Protein AF-A0A2L0EZ18-F1 (afdb_monomer)

Organism: Sorangium cellulosum (NCBI:txid56)

Secondary structure (DSSP, 8-state):
-EEEEEETTEEEEEEEEE-S--EEGGGTTEEEETTEEEEEEEEEEEEEEEEEEETTEEEEEEEEEEEEEEEE-----TT---EEEEEE-TTS-EEEEEE----PPP-

Structure (mmCIF, N/CA/C/O backbone):
data_AF-A0A2L0EZ18-F1
#
_entry.id   AF-A0A2L0EZ18-F1
#
loop_
_atom_site.group_PDB
_atom_site.id
_atom_site.type_symbol
_atom_site.label_atom_id
_atom_site.label_alt_id
_atom_site.label_comp_id
_atom_site.label_asym_id
_atom_site.label_entity_id
_atom_site.label_seq_id
_atom_site.pdbx_PDB_ins_code
_atom_site.Cartn_x
_atom_site.Cartn_y
_atom_site.Cartn_z
_atom_site.occupancy
_atom_site.B_iso_or_equiv
_atom_site.auth_seq_id
_atom_site.auth_comp_id
_atom_site.auth_asym_id
_atom_site.auth_atom_id
_atom_site.pdbx_PDB_model_num
ATOM 1 N N . MET A 1 1 ? 1.258 -10.406 6.290 1.00 92.88 1 MET A N 1
ATOM 2 C CA . MET A 1 1 ? 1.995 -9.259 6.869 1.00 92.88 1 MET A CA 1
ATOM 3 C C . MET A 1 1 ? 1.143 -8.651 7.968 1.00 92.88 1 MET A C 1
ATOM 5 O O . MET A 1 1 ? -0.069 -8.702 7.839 1.00 92.88 1 MET A O 1
ATOM 9 N N . SER A 1 2 ? 1.745 -8.076 9.008 1.00 96.25 2 SER A N 1
ATOM 10 C CA . SER A 1 2 ? 1.012 -7.308 10.022 1.00 96.25 2 SER A CA 1
ATOM 11 C C . SER A 1 2 ? 1.531 -5.876 10.061 1.00 96.25 2 SER A C 1
ATOM 13 O O . SER A 1 2 ? 2.731 -5.656 9.895 1.00 96.25 2 SER A O 1
ATOM 15 N N . VAL A 1 3 ? 0.633 -4.917 10.263 1.00 96.19 3 VAL A N 1
ATOM 16 C CA . VAL A 1 3 ? 0.950 -3.497 10.436 1.00 96.19 3 VAL A CA 1
ATOM 17 C C . VAL A 1 3 ? 0.331 -3.047 11.746 1.00 96.19 3 VAL A C 1
ATOM 19 O O . VAL A 1 3 ? -0.887 -3.083 11.893 1.00 96.19 3 VAL A O 1
ATOM 22 N N . ALA A 1 4 ? 1.185 -2.607 12.666 1.00 97.56 4 ALA A N 1
ATOM 23 C CA . ALA A 1 4 ? 0.789 -1.989 13.920 1.00 97.56 4 ALA A CA 1
ATOM 24 C C . ALA A 1 4 ? 1.404 -0.587 13.991 1.00 97.56 4 ALA A C 1
ATOM 26 O O . ALA A 1 4 ? 2.621 -0.431 13.874 1.00 97.56 4 ALA A O 1
ATOM 27 N N . LEU A 1 5 ? 0.567 0.432 14.157 1.00 96.88 5 LEU A N 1
ATOM 28 C CA . LEU A 1 5 ? 0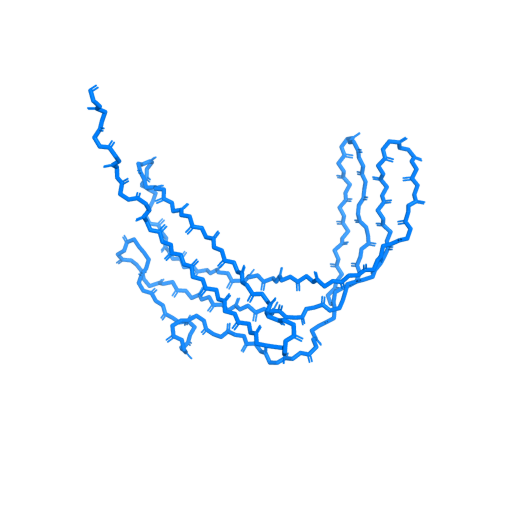.974 1.829 14.256 1.00 96.88 5 LEU A CA 1
ATOM 29 C C . LEU A 1 5 ? 0.137 2.530 15.323 1.00 96.88 5 LEU A C 1
ATOM 31 O O . LEU A 1 5 ? -1.081 2.382 15.358 1.00 96.88 5 LEU A O 1
ATOM 35 N N . THR A 1 6 ? 0.790 3.366 16.124 1.00 97.62 6 THR A N 1
ATOM 36 C CA . THR A 1 6 ? 0.128 4.295 17.041 1.00 97.62 6 THR A CA 1
ATOM 37 C C . THR A 1 6 ? 0.598 5.708 16.739 1.00 97.62 6 THR A C 1
ATOM 39 O O . THR A 1 6 ? 1.795 5.965 16.623 1.00 97.62 6 THR A O 1
ATOM 42 N N . VAL A 1 7 ? -0.355 6.625 16.623 1.00 96.44 7 VAL A N 1
ATOM 43 C CA . VAL A 1 7 ? -0.149 8.060 16.416 1.00 96.44 7 VAL A CA 1
ATOM 44 C C . VAL A 1 7 ? -0.956 8.837 17.464 1.00 96.44 7 VAL A C 1
ATOM 46 O O . VAL A 1 7 ? -1.861 8.269 18.073 1.00 96.44 7 VAL A O 1
ATOM 49 N N . PRO A 1 8 ? -0.681 10.133 17.706 1.00 96.50 8 PRO A N 1
ATOM 50 C CA . PRO A 1 8 ? -1.363 10.884 18.768 1.00 96.50 8 PRO A CA 1
ATOM 51 C C . PRO A 1 8 ? -2.898 10.911 18.683 1.00 96.50 8 PRO A C 1
ATOM 53 O O . PRO A 1 8 ? -3.559 11.161 19.683 1.00 96.50 8 PRO A O 1
ATOM 56 N N . TRP A 1 9 ? -3.463 10.671 17.500 1.00 95.19 9 TRP A N 1
ATOM 57 C CA . TRP A 1 9 ? -4.900 10.728 17.227 1.00 95.19 9 TRP A CA 1
ATOM 58 C C . TRP A 1 9 ? -5.532 9.355 16.938 1.00 95.19 9 TRP A C 1
ATOM 60 O O . TRP A 1 9 ? -6.712 9.296 16.594 1.00 95.19 9 TRP A O 1
ATOM 70 N N . GLY A 1 10 ? -4.790 8.249 17.079 1.00 97.38 10 GLY A N 1
ATOM 71 C CA . GLY A 1 10 ? -5.342 6.919 16.824 1.00 97.38 10 GLY A CA 1
ATOM 72 C C . GLY A 1 10 ? -4.326 5.781 16.762 1.00 97.38 10 GLY A C 1
ATOM 73 O O . GLY A 1 10 ? -3.121 5.966 16.933 1.00 97.38 10 GLY A O 1
ATOM 74 N N . SER A 1 11 ? -4.823 4.580 16.491 1.00 98.19 11 SER A N 1
ATOM 75 C CA . SER A 1 11 ? -3.993 3.399 16.252 1.00 98.19 11 SER A CA 1
ATOM 76 C C . SER A 1 11 ? -4.586 2.506 15.168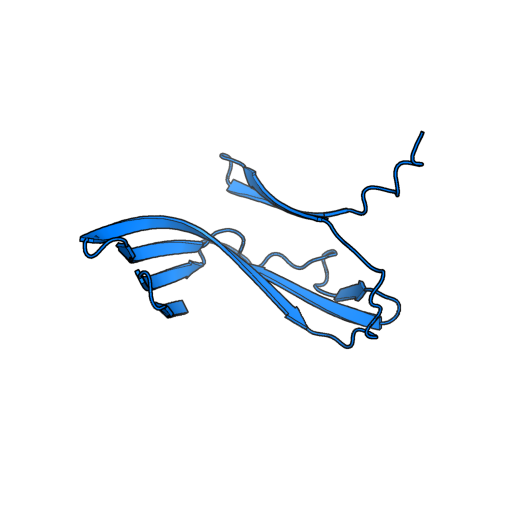 1.00 98.19 11 SER A C 1
ATOM 78 O O . SER A 1 11 ? -5.791 2.508 14.925 1.00 98.19 11 SER A O 1
ATOM 80 N N . LEU A 1 12 ? -3.727 1.738 14.509 1.00 97.88 12 LEU A N 1
ATOM 81 C CA . LEU A 1 12 ? -4.096 0.743 13.514 1.00 97.88 12 LEU A CA 1
ATOM 82 C C . LEU A 1 12 ? -3.337 -0.541 13.830 1.00 97.88 12 LEU A C 1
ATOM 84 O O . LEU A 1 12 ? -2.114 -0.506 13.926 1.00 97.88 12 LEU A O 1
ATOM 88 N N . ASP A 1 13 ? -4.051 -1.652 13.971 1.00 98.31 13 ASP A N 1
ATOM 89 C CA . ASP A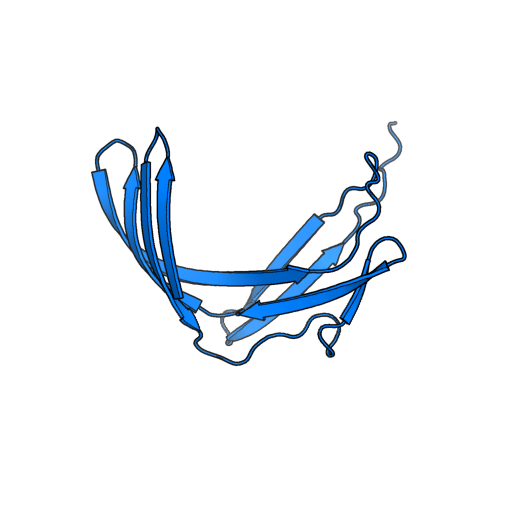 1 13 ? -3.476 -2.991 14.103 1.00 98.31 13 ASP A CA 1
ATOM 90 C C . ASP A 1 13 ? -4.211 -3.930 13.150 1.00 98.31 13 ASP A C 1
ATOM 92 O O . ASP A 1 13 ? -5.378 -4.274 13.363 1.00 98.31 13 ASP A O 1
ATOM 96 N N . VAL A 1 14 ? -3.559 -4.273 12.042 1.00 98.38 14 VAL A N 1
ATOM 97 C CA . VAL A 1 14 ? -4.164 -5.029 10.946 1.00 98.38 14 VAL A CA 1
ATOM 98 C C . VAL A 1 14 ? -3.237 -6.112 10.420 1.00 98.38 14 VAL A C 1
ATOM 100 O O . VAL A 1 14 ? -2.015 -5.970 10.374 1.00 98.38 14 VAL A O 1
ATOM 103 N N . VAL A 1 15 ? -3.851 -7.187 9.940 1.00 98.50 15 VAL A N 1
ATOM 104 C CA . VAL A 1 15 ? -3.204 -8.243 9.166 1.00 98.50 15 VAL A CA 1
ATOM 105 C C . VAL A 1 15 ? -3.594 -8.072 7.703 1.00 98.50 15 VAL A C 1
ATOM 107 O O . VAL A 1 15 ? -4.767 -7.875 7.386 1.00 98.50 15 VAL A O 1
ATOM 110 N N . LEU A 1 16 ? -2.598 -8.139 6.824 1.00 98.00 16 LEU A N 1
ATOM 111 C CA . LEU A 1 16 ? -2.718 -8.052 5.375 1.00 98.00 16 LEU A CA 1
ATOM 112 C C . LEU A 1 16 ? -2.238 -9.367 4.761 1.00 98.00 16 LEU A C 1
ATOM 114 O O . LEU A 1 16 ? -1.092 -9.786 4.966 1.00 98.00 16 LEU A O 1
ATOM 118 N N . GLU A 1 17 ? -3.108 -10.010 3.996 1.00 97.81 17 GLU A N 1
ATOM 119 C CA . GLU A 1 17 ? -2.852 -11.297 3.359 1.00 97.81 17 GLU A CA 1
ATOM 120 C C . GLU A 1 17 ? -2.958 -11.166 1.837 1.00 97.81 17 GLU A C 1
ATOM 122 O O . GLU A 1 17 ? -4.054 -10.896 1.334 1.00 97.81 17 GLU A O 1
ATOM 127 N N . PRO A 1 18 ? -1.865 -11.380 1.084 1.00 95.56 18 PRO A N 1
ATOM 128 C CA . PRO A 1 18 ? -1.914 -11.403 -0.374 1.00 95.56 18 PRO A CA 1
ATOM 129 C C . PRO A 1 18 ? -2.893 -12.464 -0.880 1.00 95.56 18 PRO A C 1
ATOM 131 O O . PRO A 1 18 ? -2.846 -13.608 -0.434 1.00 95.56 18 PRO A O 1
ATOM 134 N N . GLN A 1 19 ? -3.773 -12.088 -1.805 1.00 95.12 19 GLN A N 1
ATOM 135 C CA . GLN A 1 19 ? -4.767 -12.990 -2.405 1.00 95.12 19 GLN A CA 1
ATOM 136 C C . GLN A 1 19 ? -4.376 -13.462 -3.812 1.00 95.12 19 GLN A C 1
ATOM 138 O O . GLN A 1 19 ? -5.044 -14.315 -4.390 1.00 95.12 19 GLN A O 1
ATOM 143 N N . GLY A 1 20 ? -3.290 -12.928 -4.368 1.00 91.19 20 GLY A N 1
ATOM 144 C CA . GLY A 1 20 ? -2.886 -13.183 -5.743 1.00 91.19 20 GLY A CA 1
ATOM 145 C C . GLY A 1 20 ? -1.394 -12.969 -5.983 1.00 91.19 20 GLY A C 1
ATOM 146 O O . GLY A 1 20 ? -0.632 -12.746 -5.035 1.00 91.19 20 GLY A O 1
ATOM 147 N N . PRO A 1 21 ? -0.963 -13.065 -7.253 1.00 92.62 21 PRO A N 1
ATOM 148 C CA . PRO A 1 21 ? 0.428 -12.874 -7.618 1.00 92.62 21 PRO A CA 1
ATOM 149 C C . PRO A 1 21 ? 0.873 -11.427 -7.396 1.00 92.62 21 PRO A C 1
ATOM 151 O O . PRO A 1 21 ? 0.078 -10.488 -7.357 1.00 92.62 21 PRO A O 1
ATOM 154 N N . VAL A 1 22 ? 2.187 -11.266 -7.298 1.00 94.12 22 VAL A N 1
ATOM 155 C CA . VAL A 1 22 ? 2.839 -9.961 -7.292 1.00 94.12 22 VAL A CA 1
ATOM 156 C C . VAL A 1 22 ? 2.703 -9.304 -8.668 1.00 94.12 22 VAL A C 1
ATOM 158 O O . VAL A 1 22 ? 2.879 -9.959 -9.697 1.00 94.12 22 VAL A O 1
ATOM 161 N N . LEU A 1 23 ? 2.433 -8.000 -8.682 1.00 94.50 23 LEU A N 1
ATOM 162 C CA . LEU A 1 23 ? 2.486 -7.165 -9.876 1.00 94.50 23 LEU A CA 1
ATOM 163 C C . LEU A 1 23 ? 3.884 -6.550 -9.998 1.00 94.50 23 LEU A C 1
ATOM 165 O O . LEU A 1 23 ? 4.272 -5.722 -9.180 1.00 94.50 23 LEU A O 1
ATOM 169 N N . ASN A 1 24 ? 4.625 -6.928 -11.035 1.00 94.81 24 ASN A N 1
ATOM 170 C CA . ASN A 1 24 ? 5.916 -6.323 -11.351 1.00 94.81 24 ASN A CA 1
ATOM 171 C C . ASN A 1 24 ? 5.712 -5.061 -12.195 1.00 94.81 24 ASN A C 1
ATOM 173 O O . ASN A 1 24 ? 5.144 -5.131 -13.291 1.00 94.81 24 ASN A O 1
ATOM 177 N N . TYR A 1 25 ? 6.197 -3.913 -11.719 1.00 91.44 25 TYR A N 1
ATOM 178 C CA . TYR A 1 25 ? 6.144 -2.681 -12.507 1.00 91.44 25 TYR A CA 1
ATOM 179 C C . TYR A 1 25 ? 6.980 -2.829 -13.781 1.00 91.44 25 TYR A C 1
ATOM 181 O O . TYR A 1 25 ? 8.002 -3.510 -13.787 1.00 91.44 25 TYR A O 1
ATOM 189 N N . ASN A 1 26 ? 6.526 -2.231 -14.888 1.00 91.19 26 ASN A N 1
ATOM 190 C CA . ASN A 1 26 ? 7.154 -2.385 -16.210 1.00 91.19 26 ASN A CA 1
ATOM 191 C C . ASN A 1 26 ? 7.287 -3.860 -16.682 1.00 91.19 26 ASN A C 1
ATOM 193 O O . ASN A 1 26 ? 8.085 -4.175 -17.559 1.00 91.19 26 ASN A O 1
ATOM 197 N N . GLY A 1 27 ? 6.531 -4.792 -16.086 1.00 91.81 27 GLY A N 1
ATOM 198 C CA . GLY A 1 27 ? 6.562 -6.228 -16.388 1.00 91.81 27 GLY A CA 1
ATOM 199 C C . GLY A 1 27 ? 7.740 -6.992 -15.769 1.00 91.81 27 GLY A C 1
ATOM 200 O O . GLY A 1 27 ? 7.591 -8.167 -15.440 1.00 91.81 27 GLY A O 1
ATOM 201 N N . THR A 1 28 ? 8.882 -6.338 -15.557 1.00 93.31 28 THR A N 1
ATOM 202 C CA . THR A 1 28 ? 10.109 -6.946 -15.004 1.00 93.31 28 THR A CA 1
ATOM 203 C C . THR A 1 28 ? 10.368 -6.593 -13.543 1.00 93.31 28 THR A C 1
ATOM 205 O O . THR A 1 28 ? 11.176 -7.244 -12.889 1.00 93.31 28 THR A O 1
ATOM 208 N N . GLY A 1 29 ? 9.686 -5.572 -13.029 1.00 93.81 29 GLY A N 1
ATOM 209 C CA . GLY A 1 29 ? 9.940 -4.987 -11.720 1.00 93.81 29 GLY A CA 1
ATOM 210 C C . GLY A 1 29 ? 11.103 -4.000 -11.739 1.00 93.81 29 GLY A C 1
ATOM 211 O O . GLY A 1 29 ? 11.576 -3.623 -10.676 1.00 93.81 29 GLY A O 1
ATOM 212 N N . GLU A 1 30 ? 11.568 -3.591 -12.922 1.00 94.38 30 GLU A N 1
ATOM 213 C CA . GLU A 1 30 ? 12.690 -2.674 -13.125 1.00 94.38 30 GLU A CA 1
ATOM 214 C C . GLU A 1 30 ? 12.294 -1.554 -14.094 1.00 94.38 30 GLU A C 1
ATOM 216 O O . GLU A 1 30 ? 11.749 -1.805 -15.174 1.00 94.38 30 GLU A O 1
ATOM 221 N N . PHE A 1 31 ? 12.591 -0.308 -13.730 1.00 90.31 31 PHE A N 1
ATOM 222 C CA . PHE A 1 31 ? 12.372 0.858 -14.582 1.00 90.31 31 PHE A CA 1
ATOM 223 C C . PHE A 1 31 ? 13.340 1.994 -14.241 1.00 90.31 31 PHE A C 1
ATOM 225 O O . PHE A 1 31 ? 13.876 2.085 -13.137 1.00 90.31 31 PHE A O 1
ATOM 232 N N . VAL A 1 32 ? 13.561 2.895 -15.200 1.00 88.50 32 VAL A N 1
ATOM 233 C CA . VAL A 1 32 ? 14.379 4.091 -14.976 1.00 88.50 32 VAL A CA 1
ATOM 234 C C . VAL A 1 32 ? 13.513 5.176 -14.352 1.00 88.50 32 VAL A C 1
ATOM 236 O O . VAL A 1 32 ? 12.590 5.694 -14.982 1.00 88.50 32 VAL A O 1
ATOM 239 N N . LEU A 1 33 ? 13.856 5.565 -13.128 1.00 83.94 33 LEU A N 1
ATOM 240 C CA . LEU A 1 33 ? 13.241 6.678 -12.424 1.00 83.94 33 LEU A CA 1
ATOM 241 C C . LEU A 1 33 ? 14.301 7.742 -12.162 1.00 83.94 33 LEU A C 1
ATOM 243 O O . LEU A 1 33 ? 15.339 7.498 -11.561 1.00 83.94 33 LEU A O 1
ATOM 247 N N . LEU A 1 34 ? 14.035 8.956 -12.637 1.00 81.38 34 LEU A N 1
ATOM 248 C CA . LEU A 1 34 ? 14.910 10.117 -12.460 1.00 81.38 34 LEU A CA 1
ATOM 249 C C . LEU A 1 34 ? 16.325 10.002 -13.059 1.00 81.38 34 LEU A C 1
ATOM 251 O O . LEU A 1 34 ? 17.147 10.870 -12.774 1.00 81.38 34 LEU A O 1
ATOM 255 N N . GLY A 1 35 ? 16.560 9.043 -13.957 1.00 83.75 35 GLY A N 1
ATOM 256 C CA . GLY A 1 35 ? 17.869 8.775 -14.567 1.00 83.75 35 GLY A CA 1
ATOM 257 C C . GLY A 1 35 ? 18.609 7.600 -13.929 1.00 83.75 35 GLY A C 1
ATOM 258 O O . GLY A 1 35 ? 19.698 7.271 -14.375 1.00 83.75 35 GLY A O 1
ATOM 259 N N . GLU A 1 36 ? 18.001 6.959 -12.932 1.00 88.62 36 GLU A N 1
ATOM 260 C CA . GLU A 1 36 ? 18.592 5.885 -12.143 1.00 88.62 36 GLU A CA 1
ATOM 261 C C . GLU A 1 36 ? 17.697 4.644 -12.181 1.00 88.62 36 GLU A C 1
ATOM 263 O O . GLU A 1 36 ? 16.463 4.746 -12.196 1.00 88.62 36 GLU A O 1
ATOM 268 N N . THR A 1 37 ? 18.302 3.458 -12.177 1.00 92.00 37 THR A N 1
ATOM 269 C CA . THR A 1 37 ? 17.551 2.199 -12.129 1.00 92.00 37 THR A CA 1
ATOM 270 C C . THR A 1 37 ? 16.855 2.054 -10.780 1.00 92.00 37 THR A C 1
ATOM 272 O O . THR A 1 37 ? 17.484 2.092 -9.720 1.00 92.00 37 THR A O 1
ATOM 275 N N . ASN A 1 38 ? 15.539 1.877 -10.833 1.00 92.31 38 ASN A N 1
ATOM 276 C CA . ASN A 1 38 ? 14.685 1.608 -9.691 1.00 92.31 38 ASN A CA 1
ATOM 277 C C . ASN A 1 38 ? 13.969 0.275 -9.893 1.00 92.31 38 ASN A C 1
ATOM 279 O O . ASN A 1 38 ? 13.701 -0.153 -11.017 1.00 92.31 38 ASN A O 1
ATOM 283 N N . TYR A 1 39 ? 13.663 -0.363 -8.774 1.00 95.00 39 TYR A N 1
ATOM 284 C CA . TYR A 1 39 ? 12.979 -1.636 -8.716 1.00 95.00 39 TYR A CA 1
ATOM 285 C C . TYR A 1 39 ? 11.685 -1.478 -7.937 1.00 95.00 39 TYR A C 1
ATOM 287 O O . TYR A 1 39 ? 11.670 -0.838 -6.880 1.00 95.00 39 TYR A O 1
ATOM 295 N N . GLU A 1 40 ? 10.604 -2.060 -8.443 1.00 95.06 40 GLU A N 1
ATOM 296 C CA . GLU A 1 40 ? 9.302 -1.974 -7.799 1.00 95.06 40 GLU A CA 1
ATOM 297 C C . GLU A 1 40 ? 8.401 -3.150 -8.141 1.00 95.06 40 GLU A C 1
ATOM 299 O O . GLU A 1 40 ? 8.288 -3.590 -9.287 1.00 95.06 40 GLU A O 1
ATOM 304 N N . PHE A 1 41 ? 7.697 -3.616 -7.122 1.00 95.44 41 PHE A N 1
ATOM 305 C CA . PHE A 1 41 ? 6.603 -4.553 -7.272 1.00 95.44 41 PHE A CA 1
ATOM 306 C C . PHE A 1 41 ? 5.493 -4.226 -6.275 1.00 95.44 41 PHE A C 1
ATOM 308 O O . PHE A 1 41 ? 5.731 -3.558 -5.265 1.00 95.44 41 PHE A O 1
ATOM 315 N N . ALA A 1 42 ? 4.295 -4.740 -6.536 1.00 96.50 42 ALA A N 1
ATOM 316 C CA . ALA A 1 42 ? 3.143 -4.570 -5.669 1.00 96.50 42 ALA A CA 1
ATOM 317 C C . ALA A 1 42 ? 2.460 -5.887 -5.304 1.00 96.50 42 ALA A C 1
ATOM 319 O O . ALA A 1 42 ? 2.443 -6.840 -6.083 1.00 96.50 42 ALA A O 1
ATOM 320 N N . PHE A 1 43 ? 1.813 -5.898 -4.142 1.00 96.44 43 PHE A N 1
ATOM 321 C CA . PHE A 1 43 ? 0.724 -6.817 -3.830 1.00 96.44 43 PHE A CA 1
ATOM 322 C C . PHE A 1 43 ? -0.595 -6.088 -4.102 1.00 96.44 43 PHE A C 1
ATOM 324 O O . PHE A 1 43 ? -1.033 -5.300 -3.257 1.00 96.44 43 PHE A O 1
ATOM 331 N N . PRO A 1 44 ? -1.212 -6.299 -5.279 1.00 95.06 44 PRO A N 1
ATOM 332 C CA . PRO A 1 44 ? -2.352 -5.496 -5.699 1.00 95.06 44 PRO A CA 1
ATOM 333 C C . PRO A 1 44 ? -3.649 -5.839 -4.966 1.00 95.06 44 PRO A C 1
ATOM 335 O O . PRO A 1 44 ? -4.551 -5.009 -4.891 1.00 95.06 44 PRO A O 1
ATOM 338 N N . ASP A 1 45 ? -3.755 -7.066 -4.459 1.00 94.62 45 ASP A N 1
ATOM 339 C CA . ASP A 1 45 ? -4.913 -7.547 -3.720 1.00 94.62 45 ASP A CA 1
ATOM 340 C C . ASP A 1 45 ? -4.457 -8.154 -2.396 1.00 94.62 45 ASP A C 1
ATOM 342 O O . ASP A 1 45 ? -3.945 -9.277 -2.338 1.00 94.62 45 ASP A O 1
ATOM 346 N N . MET A 1 46 ? -4.621 -7.380 -1.325 1.00 95.69 46 MET A N 1
ATOM 347 C CA . MET A 1 46 ? -4.439 -7.862 0.033 1.00 95.69 46 MET A CA 1
ATOM 348 C C . MET A 1 46 ? -5.739 -7.798 0.817 1.00 95.69 46 MET A C 1
ATOM 350 O O . MET A 1 46 ? -6.257 -6.716 1.122 1.00 95.69 46 MET A O 1
ATOM 354 N N . ARG A 1 47 ? -6.208 -8.969 1.248 1.00 97.00 47 ARG A N 1
ATOM 355 C CA . ARG A 1 47 ? -7.284 -9.081 2.228 1.00 97.00 47 ARG A CA 1
ATOM 356 C C . ARG A 1 47 ? -6.781 -8.520 3.548 1.00 97.00 47 ARG A C 1
ATOM 358 O O . ARG A 1 47 ? -5.782 -8.993 4.083 1.00 97.00 47 ARG A O 1
ATOM 365 N N . THR A 1 48 ? -7.454 -7.491 4.044 1.00 98.06 48 THR A N 1
ATOM 366 C CA . THR A 1 48 ? -7.033 -6.737 5.224 1.00 98.06 48 THR A CA 1
ATOM 367 C C . THR A 1 48 ? -8.097 -6.832 6.298 1.00 98.06 48 THR A C 1
ATOM 369 O O . THR A 1 48 ? -9.263 -6.550 6.032 1.00 98.06 48 THR A O 1
ATOM 372 N N . THR A 1 49 ? -7.705 -7.217 7.509 1.00 98.56 49 THR A N 1
ATOM 373 C CA . THR A 1 49 ? -8.606 -7.305 8.666 1.00 98.56 49 THR A CA 1
ATOM 374 C C . THR A 1 49 ? -7.893 -6.870 9.936 1.00 98.56 49 THR A C 1
ATOM 376 O O . THR A 1 49 ? -6.714 -7.181 10.103 1.00 98.56 49 THR A O 1
ATOM 379 N N . GLY A 1 50 ? -8.597 -6.215 10.855 1.00 98.19 50 GLY A N 1
ATOM 380 C CA . GLY A 1 50 ? -8.038 -5.858 12.159 1.00 98.19 50 GLY A CA 1
ATOM 381 C C . GLY A 1 50 ? -8.852 -4.799 12.885 1.00 98.19 50 GLY A C 1
ATOM 382 O O . GLY A 1 50 ? -10.076 -4.764 12.748 1.00 98.19 50 GLY A O 1
ATOM 383 N N . ASN A 1 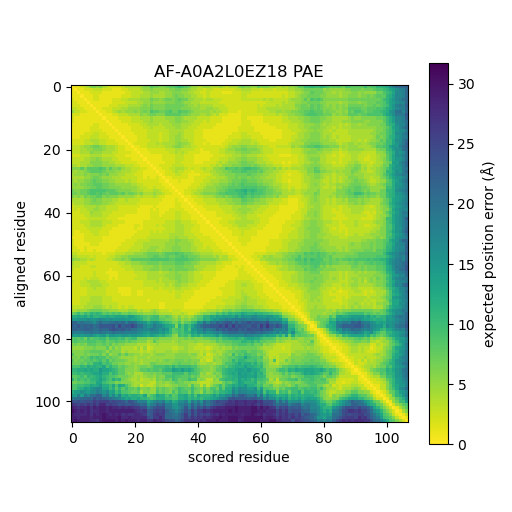51 ? -8.172 -3.947 13.650 1.00 98.38 51 AS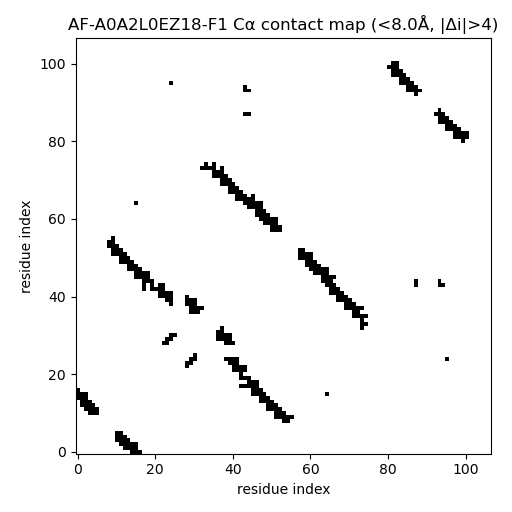N A N 1
ATOM 384 C CA . ASN A 1 51 ? -8.785 -2.890 14.447 1.00 98.38 51 ASN A CA 1
ATOM 385 C C . ASN A 1 51 ? -8.219 -1.512 14.073 1.00 98.38 51 ASN A C 1
ATOM 387 O O . ASN A 1 51 ? -7.006 -1.334 13.951 1.00 98.38 51 ASN A O 1
ATOM 391 N N . LEU A 1 52 ? -9.112 -0.535 13.939 1.00 97.62 52 LEU A N 1
ATOM 392 C CA . LEU A 1 52 ? -8.806 0.887 13.808 1.00 97.62 52 LEU A CA 1
ATOM 393 C C . LEU A 1 52 ? -9.328 1.597 15.054 1.00 97.62 52 LEU A C 1
ATOM 395 O O . LEU A 1 52 ? -10.506 1.470 15.374 1.00 97.62 52 LEU A O 1
ATOM 399 N N . THR A 1 53 ? -8.473 2.356 15.731 1.00 98.25 53 THR A N 1
ATOM 400 C CA . THR A 1 53 ? -8.882 3.230 16.830 1.00 98.25 53 THR A CA 1
ATOM 401 C C . THR A 1 53 ? -8.770 4.681 16.391 1.00 98.25 53 THR A C 1
ATOM 403 O O . THR A 1 53 ? -7.677 5.128 16.046 1.00 98.25 53 THR A O 1
ATOM 406 N N . ILE A 1 54 ? -9.876 5.418 16.416 1.00 96.56 54 ILE A N 1
ATOM 407 C CA . ILE A 1 54 ? -9.935 6.850 16.099 1.00 96.56 54 ILE A CA 1
ATOM 408 C C . ILE A 1 54 ? -10.926 7.518 17.053 1.00 96.56 54 ILE A C 1
ATOM 410 O O . ILE A 1 54 ? -11.895 6.889 17.461 1.00 96.56 54 ILE A O 1
ATOM 414 N N . GLU A 1 55 ? -10.649 8.752 17.482 1.00 94.31 55 GLU A N 1
ATOM 415 C CA . GLU A 1 55 ? -11.507 9.484 18.440 1.00 94.31 55 GLU A CA 1
ATOM 416 C C . GLU A 1 55 ? -11.787 8.718 19.757 1.00 94.31 55 GLU A C 1
ATOM 418 O O . GLU A 1 55 ? -12.766 8.966 20.449 1.00 94.31 55 GLU A O 1
ATOM 423 N N . GLY A 1 56 ? -10.895 7.793 20.136 1.00 93.69 56 GLY A N 1
ATOM 424 C CA . GLY A 1 56 ? -11.040 6.953 21.331 1.00 93.69 56 GLY A CA 1
ATOM 425 C C . GLY A 1 56 ? -11.935 5.720 21.152 1.00 93.69 56 GLY A C 1
ATOM 426 O O . GLY A 1 56 ? -12.009 4.901 22.066 1.00 93.69 56 GLY A O 1
ATOM 427 N N . GLU A 1 57 ? -12.557 5.538 19.986 1.00 96.88 57 GLU A N 1
ATOM 428 C CA . GLU A 1 57 ? -13.372 4.366 19.667 1.00 96.88 57 GLU A CA 1
ATOM 429 C C . GLU A 1 57 ? -12.577 3.338 18.868 1.00 96.88 57 GLU A C 1
ATOM 431 O O . GLU A 1 57 ? -11.856 3.690 17.935 1.00 96.88 57 GLU A O 1
ATOM 436 N N . SER A 1 58 ? -12.722 2.056 19.218 1.00 97.50 58 SER A N 1
ATOM 437 C CA . SER A 1 58 ? -12.079 0.949 18.505 1.00 97.50 58 SER A CA 1
ATOM 438 C C . SER A 1 58 ? -13.084 0.214 17.623 1.00 97.50 58 SER A C 1
ATOM 440 O O . SER A 1 58 ? -14.088 -0.317 18.102 1.00 97.50 58 SER A O 1
ATOM 442 N N . LEU A 1 59 ? -12.794 0.170 16.327 1.00 97.94 59 LEU A N 1
ATOM 443 C CA . LEU A 1 59 ? -13.642 -0.382 15.281 1.00 97.94 59 LEU A CA 1
ATOM 444 C C . LEU A 1 59 ? -12.961 -1.588 14.637 1.00 97.94 59 LEU A C 1
ATOM 446 O O . LEU A 1 59 ? -11.798 -1.515 14.233 1.00 97.94 59 LEU A O 1
ATOM 450 N N . ARG A 1 60 ? -13.704 -2.686 14.462 1.00 98.19 60 ARG A N 1
ATOM 451 C CA . ARG A 1 60 ? -13.256 -3.790 13.605 1.00 98.19 60 ARG A CA 1
ATOM 452 C C . ARG A 1 60 ? -13.377 -3.373 12.148 1.00 98.19 60 ARG A C 1
ATOM 454 O O . ARG A 1 60 ? -14.452 -2.978 11.704 1.00 98.19 60 ARG A O 1
ATOM 461 N N . VAL A 1 61 ? -12.291 -3.519 11.402 1.00 97.81 61 VAL A N 1
ATOM 462 C CA . VAL A 1 61 ? -12.219 -3.171 9.983 1.00 97.81 61 VAL A CA 1
ATOM 463 C C . VAL A 1 61 ? -11.907 -4.404 9.146 1.00 97.81 61 VAL A C 1
ATOM 465 O O . VAL A 1 61 ? -11.140 -5.281 9.551 1.00 97.81 61 VAL A O 1
ATOM 468 N N . ALA A 1 62 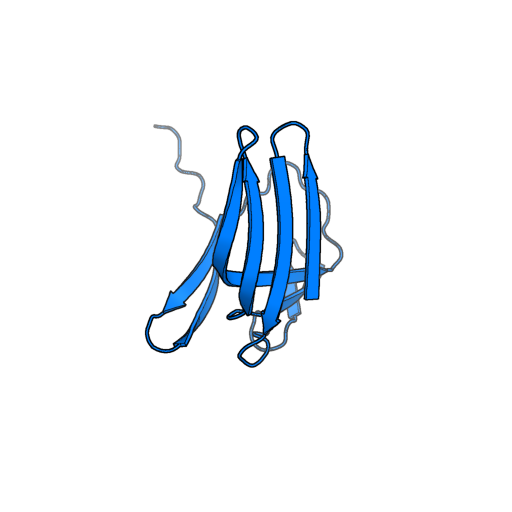? -12.508 -4.461 7.963 1.00 97.75 62 ALA A N 1
ATOM 469 C CA . ALA A 1 62 ? -12.209 -5.441 6.934 1.00 97.75 62 ALA A CA 1
ATOM 470 C C . ALA A 1 62 ? -12.272 -4.760 5.566 1.00 97.75 62 ALA A C 1
ATOM 472 O O . ALA A 1 62 ? -13.120 -3.898 5.338 1.00 97.75 62 ALA A O 1
ATOM 473 N N . GLY A 1 63 ? -11.381 -5.138 4.657 1.00 94.31 63 GLY A N 1
ATOM 474 C CA . GLY A 1 63 ? -11.321 -4.529 3.337 1.00 94.31 63 GLY A CA 1
ATOM 475 C C . GLY A 1 63 ? -10.215 -5.095 2.464 1.00 94.31 63 GLY A C 1
ATOM 476 O O . GLY A 1 63 ? -9.627 -6.140 2.758 1.00 94.31 63 GLY A O 1
ATOM 477 N N . ARG A 1 64 ? -9.944 -4.376 1.377 1.00 93.88 64 ARG A N 1
ATOM 478 C CA . ARG A 1 64 ? -8.919 -4.707 0.391 1.00 93.88 64 ARG A CA 1
ATOM 479 C C . ARG A 1 64 ? -7.895 -3.579 0.346 1.00 93.88 64 ARG A C 1
ATOM 481 O O . ARG A 1 64 ? -8.287 -2.416 0.304 1.00 93.88 64 ARG A O 1
ATOM 488 N N . SER A 1 65 ? -6.616 -3.931 0.358 1.00 94.44 65 SER A N 1
ATOM 489 C CA . SER A 1 65 ? -5.504 -2.977 0.357 1.00 94.44 65 SER A CA 1
ATOM 490 C C . SER A 1 65 ? -4.508 -3.300 -0.749 1.00 94.44 65 SER A C 1
ATOM 492 O O . SER A 1 65 ? -4.442 -4.432 -1.226 1.00 94.44 65 SER A O 1
ATOM 494 N N . TRP A 1 66 ? -3.700 -2.302 -1.093 1.00 95.44 66 TRP A N 1
ATOM 495 C CA . TRP A 1 66 ? -2.577 -2.395 -2.018 1.00 95.44 66 TRP A CA 1
ATOM 496 C C . TRP A 1 66 ? -1.286 -2.060 -1.274 1.00 95.44 66 TRP A C 1
ATOM 498 O O . TRP A 1 66 ? -1.280 -1.154 -0.439 1.00 95.44 66 TRP A O 1
ATOM 508 N N . LEU A 1 67 ? -0.195 -2.762 -1.577 1.00 95.12 67 LEU A N 1
ATOM 509 C CA . LEU A 1 67 ? 1.134 -2.422 -1.063 1.00 95.12 67 LEU A CA 1
ATOM 510 C C . LEU A 1 67 ? 2.144 -2.408 -2.189 1.00 95.12 67 LEU A C 1
ATOM 512 O O . LEU A 1 67 ? 2.330 -3.429 -2.844 1.00 95.12 67 LEU A O 1
ATOM 516 N N . ASP A 1 68 ? 2.829 -1.281 -2.338 1.00 95.12 68 ASP A N 1
ATOM 517 C CA . ASP A 1 68 ? 4.011 -1.152 -3.181 1.00 95.12 68 ASP A CA 1
ATOM 518 C C . ASP A 1 68 ? 5.280 -1.328 -2.358 1.00 95.12 68 ASP A C 1
ATOM 520 O O . ASP A 1 68 ? 5.386 -0.899 -1.203 1.00 95.12 68 ASP A O 1
ATOM 524 N N . ARG A 1 69 ? 6.284 -1.924 -2.992 1.00 95.00 69 ARG A N 1
ATOM 525 C CA . ARG A 1 69 ? 7.648 -1.951 -2.491 1.00 95.00 69 ARG A CA 1
ATOM 526 C C . ARG A 1 69 ? 8.572 -1.444 -3.584 1.00 95.00 69 ARG A C 1
ATOM 528 O O . ARG A 1 69 ? 8.905 -2.188 -4.497 1.00 95.00 69 ARG A O 1
ATOM 535 N N . GLN A 1 70 ? 9.044 -0.211 -3.424 1.00 93.62 70 GLN A N 1
ATOM 536 C CA . GLN A 1 70 ? 10.017 0.417 -4.317 1.00 93.62 70 GLN A CA 1
ATOM 537 C C . GLN A 1 70 ? 11.381 0.559 -3.629 1.00 93.62 70 GLN A C 1
ATOM 539 O O . GLN A 1 70 ? 11.452 0.817 -2.425 1.00 93.62 70 GLN A O 1
ATOM 544 N N . TRP A 1 71 ? 12.473 0.363 -4.366 1.00 94.00 71 TRP A N 1
ATOM 545 C CA . TRP A 1 71 ? 13.824 0.754 -3.961 1.00 94.00 71 TRP A CA 1
ATOM 546 C C . TRP A 1 71 ? 14.685 1.095 -5.170 1.00 94.00 71 TRP A C 1
ATOM 548 O O . TRP A 1 71 ? 14.464 0.617 -6.275 1.00 94.00 71 TRP A O 1
ATOM 558 N N . GLY A 1 72 ? 15.719 1.887 -4.936 1.00 90.06 72 GLY A N 1
ATOM 559 C CA . GLY A 1 72 ? 16.652 2.310 -5.963 1.00 90.06 72 GLY A CA 1
ATOM 560 C C . GLY A 1 72 ? 17.353 3.574 -5.517 1.00 90.06 72 GLY A C 1
ATOM 561 O O . GLY A 1 72 ? 16.979 4.187 -4.513 1.00 90.06 72 GLY A O 1
ATOM 562 N N . TRP A 1 73 ? 18.389 3.952 -6.253 1.00 86.44 73 TRP A N 1
ATOM 563 C CA . TRP A 1 73 ? 18.949 5.279 -6.085 1.00 86.44 73 TRP A CA 1
ATOM 564 C C . TRP A 1 73 ? 18.019 6.282 -6.763 1.00 86.44 73 TRP A C 1
ATOM 566 O O . TRP A 1 73 ? 17.507 6.046 -7.857 1.00 86.44 73 TRP A O 1
ATOM 576 N N . THR A 1 74 ? 17.790 7.411 -6.110 1.00 76.00 74 THR A N 1
ATOM 577 C CA . THR A 1 74 ? 17.102 8.547 -6.714 1.00 76.00 74 THR A CA 1
ATOM 578 C C . THR A 1 74 ? 17.885 9.790 -6.357 1.00 76.00 74 THR A C 1
ATOM 580 O O . THR A 1 74 ? 18.012 10.117 -5.178 1.00 76.00 74 THR A O 1
ATOM 583 N N . SER A 1 75 ? 18.400 10.500 -7.361 1.00 71.94 75 SER A N 1
ATOM 584 C CA . SER A 1 75 ? 18.993 11.815 -7.131 1.00 71.94 75 SER A CA 1
ATOM 585 C C . SER A 1 75 ? 17.939 12.737 -6.513 1.00 71.94 75 SER A C 1
ATOM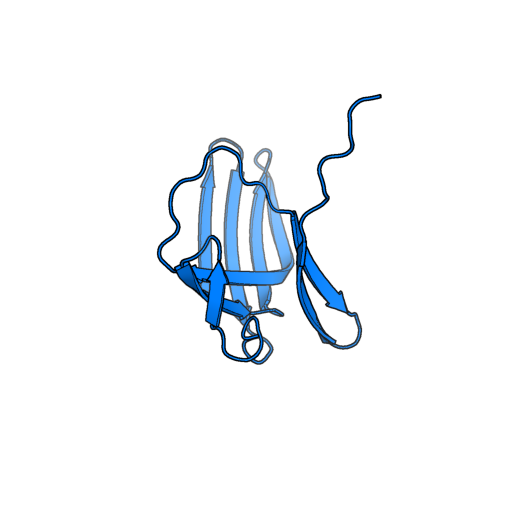 587 O O . SER A 1 75 ? 16.861 12.900 -7.101 1.00 71.94 75 SER A O 1
ATOM 589 N N . GLU A 1 76 ? 18.236 13.357 -5.372 1.00 65.88 76 GLU A N 1
ATOM 590 C CA . GLU A 1 76 ? 17.364 14.383 -4.802 1.00 65.88 76 GLU A CA 1
ATOM 591 C C . GLU A 1 76 ? 17.172 15.512 -5.822 1.00 65.88 76 GLU A C 1
ATOM 593 O O . GLU A 1 76 ? 18.118 16.193 -6.216 1.00 65.88 76 GLU A O 1
ATOM 598 N N . MET A 1 77 ? 15.936 15.706 -6.287 1.00 64.50 77 MET A N 1
ATOM 599 C CA . MET A 1 77 ? 15.582 16.816 -7.170 1.00 64.50 77 MET A CA 1
ATOM 600 C C . MET A 1 77 ? 14.334 17.522 -6.629 1.00 64.50 77 MET A C 1
ATOM 602 O O . MET A 1 77 ? 13.219 17.070 -6.901 1.00 64.50 77 MET A O 1
ATOM 606 N N . PRO A 1 78 ? 14.492 18.656 -5.915 1.00 62.41 78 PRO A N 1
ATOM 607 C CA . PRO A 1 78 ? 13.402 19.347 -5.213 1.00 62.41 78 PRO A CA 1
ATOM 608 C C . PRO A 1 78 ? 12.215 19.774 -6.093 1.00 62.41 78 PRO A C 1
ATOM 610 O O . PRO A 1 78 ? 11.132 20.060 -5.591 1.00 62.41 78 PRO A O 1
ATOM 613 N N . SER A 1 79 ? 12.403 19.855 -7.413 1.00 71.06 79 SER A N 1
ATOM 614 C CA . SER A 1 79 ? 11.397 20.334 -8.367 1.00 71.06 79 SER A CA 1
ATOM 615 C C . SER A 1 79 ? 10.566 19.227 -9.026 1.00 71.06 79 SER A C 1
ATOM 617 O O . SER A 1 79 ? 9.630 19.533 -9.772 1.00 71.06 79 SER A O 1
ATOM 619 N N . ARG A 1 80 ? 10.877 17.945 -8.791 1.00 70.38 80 ARG A N 1
ATOM 620 C CA . ARG A 1 80 ? 10.166 16.835 -9.437 1.00 70.38 80 ARG A CA 1
ATOM 621 C C . ARG A 1 80 ? 8.951 16.419 -8.610 1.00 70.38 80 ARG A C 1
ATOM 623 O O . ARG A 1 80 ? 9.045 16.149 -7.421 1.00 70.38 80 ARG A O 1
ATOM 630 N N . ARG A 1 81 ? 7.796 16.378 -9.273 1.00 74.50 81 ARG A N 1
ATOM 631 C CA . ARG A 1 81 ? 6.513 15.917 -8.732 1.00 74.50 81 ARG A CA 1
ATOM 632 C C . ARG A 1 81 ? 5.999 14.799 -9.623 1.00 74.50 81 ARG A C 1
ATOM 634 O O . ARG A 1 81 ? 6.187 14.863 -10.841 1.00 74.50 81 ARG A O 1
ATOM 641 N N . TRP A 1 82 ? 5.330 13.826 -9.028 1.00 77.50 82 TRP A N 1
ATOM 642 C CA . TRP A 1 82 ? 4.616 12.783 -9.748 1.00 77.50 82 TRP A CA 1
ATOM 643 C C . TRP A 1 82 ? 3.219 12.629 -9.164 1.00 77.50 82 TRP A C 1
ATOM 645 O O . TRP A 1 82 ? 2.968 12.970 -8.007 1.00 77.50 82 TRP A O 1
ATOM 655 N N . THR A 1 83 ? 2.310 12.123 -9.984 1.00 84.19 83 THR A N 1
ATOM 656 C CA . THR A 1 83 ? 1.033 11.600 -9.524 1.00 84.19 83 THR A CA 1
ATOM 657 C C . THR A 1 83 ? 1.072 10.096 -9.720 1.00 84.19 83 THR A C 1
ATOM 659 O O . THR A 1 83 ? 1.506 9.615 -10.765 1.00 84.19 83 THR A O 1
ATOM 662 N N . TRP A 1 84 ? 0.667 9.364 -8.692 1.00 87.00 84 TRP A N 1
ATOM 663 C CA . TRP A 1 84 ? 0.607 7.911 -8.697 1.00 87.00 84 TRP A CA 1
ATOM 664 C C . TRP A 1 84 ? -0.840 7.481 -8.473 1.00 87.00 84 TRP A C 1
ATOM 666 O O . TRP A 1 84 ? -1.554 8.112 -7.689 1.00 87.00 84 TRP A O 1
ATOM 676 N N . MET A 1 85 ? -1.269 6.436 -9.177 1.00 88.12 85 MET A N 1
ATOM 677 C CA . MET A 1 85 ? -2.540 5.775 -8.914 1.00 88.12 85 MET A CA 1
ATOM 678 C C . MET A 1 85 ? -2.410 4.264 -9.065 1.00 88.12 85 MET A C 1
ATOM 680 O O . MET A 1 85 ? -1.675 3.772 -9.925 1.00 88.12 85 MET A O 1
ATOM 684 N N . ASN A 1 86 ? -3.219 3.552 -8.291 1.00 88.44 86 ASN A N 1
ATOM 685 C CA . ASN A 1 86 ? -3.570 2.168 -8.539 1.00 88.44 86 ASN A CA 1
ATOM 686 C C . ASN A 1 86 ? -5.074 2.061 -8.815 1.00 88.44 86 ASN A C 1
ATOM 688 O O . ASN A 1 86 ? -5.866 2.929 -8.448 1.00 88.44 86 ASN A O 1
ATOM 692 N N . LEU A 1 87 ? -5.459 1.001 -9.509 1.00 85.56 87 LEU A N 1
ATOM 693 C CA . LEU A 1 87 ? -6.842 0.674 -9.803 1.00 85.56 87 LEU A CA 1
ATOM 694 C C . LEU A 1 87 ? -7.009 -0.826 -9.624 1.00 85.56 87 LEU A C 1
ATOM 696 O O . LEU A 1 87 ? -6.307 -1.618 -10.255 1.00 85.56 87 LEU A O 1
ATOM 700 N N . ASN A 1 88 ? -7.969 -1.205 -8.788 1.00 85.31 88 ASN A N 1
ATOM 701 C CA . ASN A 1 88 ? -8.453 -2.571 -8.709 1.00 85.31 88 ASN A CA 1
ATOM 702 C C . ASN A 1 88 ? -9.854 -2.627 -9.311 1.00 85.31 88 ASN A C 1
ATOM 704 O O . ASN A 1 88 ? -10.803 -2.060 -8.765 1.00 85.31 88 ASN A O 1
ATOM 708 N N . SER A 1 89 ? -9.988 -3.337 -10.420 1.00 81.38 89 SER A N 1
ATOM 709 C CA . SER A 1 89 ? -11.266 -3.558 -11.074 1.00 81.38 89 SER A CA 1
ATOM 710 C C . SER A 1 89 ? -12.107 -4.591 -10.302 1.00 81.38 89 SER A C 1
ATOM 712 O O . SER A 1 89 ? -11.557 -5.503 -9.672 1.00 81.38 89 SER A O 1
ATOM 714 N N . PRO A 1 90 ? -13.450 -4.498 -10.331 1.00 80.75 90 PRO A N 1
ATOM 715 C CA . PRO A 1 90 ? -14.326 -5.496 -9.714 1.00 80.75 90 PRO A CA 1
ATOM 716 C C . PRO A 1 90 ? -14.155 -6.918 -10.267 1.00 80.75 90 PRO A C 1
ATOM 718 O O . PRO A 1 90 ? -14.492 -7.874 -9.578 1.00 80.75 90 PRO A O 1
ATOM 721 N N . ASN A 1 91 ? -13.631 -7.069 -11.488 1.00 82.25 91 ASN A N 1
ATOM 722 C CA . ASN A 1 91 ? -13.362 -8.372 -12.110 1.00 82.25 91 ASN A CA 1
ATOM 723 C C . ASN A 1 91 ? -12.054 -9.034 -11.625 1.00 82.25 91 ASN A C 1
ATOM 725 O O . ASN A 1 91 ? -11.736 -10.126 -12.085 1.00 82.25 91 ASN A O 1
ATOM 729 N N . GLY A 1 92 ? -11.311 -8.394 -10.714 1.00 77.88 92 GLY A N 1
ATOM 730 C CA . GLY A 1 92 ? -10.045 -8.905 -10.181 1.00 77.88 92 GLY A CA 1
ATOM 731 C C . GLY A 1 92 ? -8.796 -8.362 -10.877 1.00 77.88 92 GLY A C 1
ATOM 732 O O . GLY A 1 92 ? -7.697 -8.592 -10.377 1.00 77.88 92 GLY A O 1
ATOM 733 N N . ASP A 1 93 ? -8.938 -7.601 -11.966 1.00 83.81 93 ASP A N 1
ATOM 734 C CA . ASP A 1 93 ? -7.791 -6.974 -12.622 1.00 83.81 93 ASP A CA 1
ATOM 735 C C . ASP A 1 93 ? -7.206 -5.851 -11.760 1.00 83.81 93 ASP A C 1
ATOM 737 O O . ASP A 1 93 ? -7.920 -5.099 -11.087 1.00 83.81 93 ASP A O 1
ATOM 741 N N . ALA A 1 94 ? -5.886 -5.713 -11.814 1.00 85.06 94 ALA A N 1
ATOM 742 C CA . ALA A 1 94 ? -5.144 -4.705 -11.081 1.00 85.06 94 ALA A CA 1
ATOM 743 C C . ALA A 1 94 ? -4.132 -4.012 -11.989 1.00 85.06 94 ALA A C 1
ATOM 745 O O . ALA A 1 94 ? -3.370 -4.661 -12.703 1.00 85.06 94 ALA A O 1
ATOM 746 N N . SER A 1 95 ? -4.098 -2.686 -11.925 1.00 81.88 95 SER A N 1
ATOM 747 C CA . SER A 1 95 ? -3.153 -1.869 -12.683 1.00 81.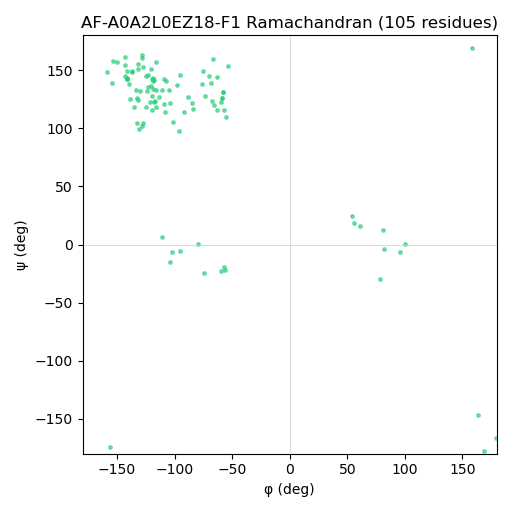88 95 SER A CA 1
ATOM 748 C C . SER A 1 95 ? -2.666 -0.707 -11.835 1.00 81.88 95 SER A C 1
ATOM 750 O O . SER A 1 95 ? -3.455 -0.108 -11.108 1.00 81.88 95 SER A O 1
ATOM 752 N N . ALA A 1 96 ? -1.394 -0.354 -11.968 1.00 82.44 96 ALA A N 1
ATOM 753 C CA . ALA A 1 96 ? -0.833 0.848 -11.372 1.00 82.44 96 ALA A CA 1
ATOM 754 C C . ALA A 1 96 ? -0.016 1.617 -12.404 1.00 82.44 96 ALA A C 1
ATOM 756 O O . ALA A 1 96 ? 0.531 1.043 -13.348 1.00 82.44 96 ALA A O 1
ATOM 757 N N . GLY A 1 97 ? 0.040 2.931 -12.227 1.00 77.38 97 GLY A N 1
ATOM 758 C CA . GLY A 1 97 ? 0.771 3.816 -13.114 1.00 77.38 97 GLY A CA 1
ATOM 759 C C . GLY A 1 97 ? 1.117 5.132 -12.439 1.00 77.38 97 GLY A C 1
ATOM 760 O O . GLY A 1 97 ? 0.371 5.649 -11.605 1.00 77.38 97 GLY A O 1
ATOM 761 N N . SER A 1 98 ? 2.253 5.695 -12.839 1.00 72.62 98 SER A N 1
ATOM 762 C CA . SER A 1 98 ? 2.617 7.069 -12.519 1.00 72.62 98 SER A CA 1
ATOM 763 C C . SER A 1 98 ? 2.491 7.935 -13.765 1.00 72.62 98 SER A C 1
ATOM 765 O O . SER A 1 98 ? 2.798 7.519 -14.882 1.00 72.62 98 SER A O 1
ATOM 767 N N . PHE A 1 99 ? 2.003 9.154 -13.585 1.00 60.97 99 PHE A N 1
ATOM 768 C CA . PHE A 1 99 ? 1.863 10.121 -14.661 1.00 60.97 99 PHE A CA 1
ATOM 769 C C . PHE A 1 99 ? 2.317 11.490 -14.184 1.00 60.97 99 PHE A C 1
ATOM 771 O O . PHE A 1 99 ? 2.204 11.873 -13.016 1.00 60.97 99 PHE A O 1
ATOM 778 N N . ARG A 1 100 ? 2.856 12.246 -15.134 1.00 62.28 100 ARG A N 1
ATOM 779 C CA . ARG A 1 100 ? 3.206 13.642 -14.941 1.00 62.28 100 ARG A CA 1
ATOM 780 C C . ARG A 1 100 ? 2.112 14.475 -15.588 1.00 62.28 100 ARG A C 1
ATOM 782 O O . ARG A 1 100 ? 2.067 14.586 -16.809 1.00 62.28 100 ARG A O 1
ATOM 789 N N . LEU A 1 101 ? 1.252 15.086 -14.778 1.00 45.12 101 LEU A N 1
ATOM 790 C CA . LEU A 1 101 ? 0.493 16.240 -15.249 1.00 45.12 101 LEU A CA 1
ATOM 791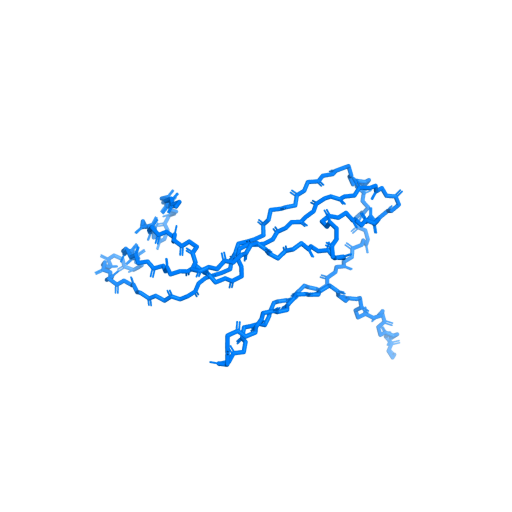 C C . LEU A 1 101 ? 1.520 17.331 -15.567 1.00 45.12 101 LEU A C 1
ATOM 793 O O . LEU A 1 101 ? 2.284 17.751 -14.694 1.00 45.12 101 LEU A O 1
ATOM 797 N N . GLY A 1 102 ? 1.618 17.710 -16.842 1.00 49.81 102 GLY A N 1
ATOM 798 C CA . GLY A 1 102 ? 2.470 18.816 -17.263 1.00 49.81 102 GLY A CA 1
ATOM 799 C C . GLY A 1 102 ? 2.152 20.075 -16.456 1.00 49.81 102 GLY A C 1
ATOM 800 O O . GLY A 1 102 ? 1.040 20.252 -15.960 1.00 49.81 102 GLY A O 1
ATOM 801 N N . THR A 1 103 ? 3.134 20.960 -16.309 1.00 46.78 103 THR A N 1
ATOM 802 C CA . THR A 1 103 ? 2.883 22.318 -15.825 1.00 46.78 103 THR A CA 1
ATOM 803 C C . THR A 1 103 ? 1.836 22.962 -16.725 1.00 46.78 103 THR A C 1
ATOM 805 O O . THR A 1 103 ? 2.133 23.264 -17.880 1.00 46.78 103 THR A O 1
ATOM 808 N N . PHE A 1 104 ? 0.626 23.179 -16.208 1.00 41.81 104 PHE A N 1
ATOM 809 C CA . PHE A 1 104 ? -0.286 24.135 -16.818 1.00 41.81 104 PHE A CA 1
ATOM 810 C C . PHE A 1 104 ? 0.424 25.493 -16.792 1.00 41.81 104 PHE A C 1
ATOM 812 O O . PHE A 1 104 ? 0.856 25.913 -15.709 1.00 41.81 104 PHE A O 1
ATOM 819 N N . PRO A 1 105 ? 0.620 26.166 -17.939 1.00 35.22 105 PRO A N 1
ATOM 820 C CA . PRO A 1 105 ? 1.078 27.540 -17.902 1.00 35.22 105 PRO A CA 1
ATOM 821 C C . PRO A 1 105 ? 0.058 28.331 -17.081 1.00 35.22 105 PRO A C 1
ATOM 823 O O . PRO A 1 105 ? -1.151 28.180 -17.266 1.00 35.22 105 PRO A O 1
ATOM 826 N N . ARG A 1 106 ? 0.545 29.121 -16.118 1.00 43.66 106 ARG A N 1
ATOM 827 C CA . ARG A 1 106 ? -0.298 30.143 -15.498 1.00 43.66 106 ARG A CA 1
ATOM 828 C C . ARG A 1 106 ? -0.753 31.071 -16.627 1.00 43.66 106 ARG A C 1
ATOM 830 O O . ARG A 1 106 ? 0.098 31.518 -17.396 1.00 43.66 106 ARG A O 1
ATOM 837 N N . LEU A 1 107 ? -2.067 31.264 -16.742 1.00 45.88 107 LEU A N 1
ATOM 838 C CA . LEU A 1 107 ? -2.656 32.343 -17.537 1.00 45.88 107 LEU A CA 1
ATOM 839 C C . LEU A 1 107 ? -2.136 33.698 -17.045 1.00 45.88 107 LEU A C 1
ATOM 841 O O . LEU A 1 107 ? -1.897 33.813 -15.817 1.00 45.88 107 LEU A O 1
#

InterPro domains:
  IPR010791 AttH domain [PF07143] (11-72)
  IPR023374 AttH-like domain superfamily [G3DSA:2.40.370.10] (1-74)
  IPR053112 Fungal Dehydratase/Hydratase [PTHR40617] (8-91)

Radius of gyration: 17.41 Å; Cα contacts (8 Å, |Δi|>4): 201; chains: 1; bounding box: 33×46×39 Å

Solvent-accessible surface area (backbone atoms only — not comparable to full-atom values): 6508 Å² total; per-residue (Å²): 92,75,49,75,51,78,54,100,69,35,37,40,42,35,40,39,41,73,76,63,73,73,46,40,42,87,76,75,20,52,47,78,42,95,88,27,67,27,36,31,37,26,38,64,47,16,51,29,42,38,41,39,30,47,91,89,44,78,40,83,44,74,51,78,42,70,48,78,51,74,52,61,62,67,80,91,54,98,86,73,78,76,46,78,50,76,47,74,47,96,89,71,51,69,52,72,54,74,48,71,82,70,84,72,76,82,130

Sequence (107 aa):
MSVALTVPWGSLDVVLEPQGPVLNYNGTGEFVLLGETNYEFAFPDMRTTGNLTIEGESLRVAGRSWLDRQWGWTSEMPSRRWTWMNLNSPNGDASAGSFRLGTFPRL

pLDDT: mean 86.94, std 14.61, range [35.22, 98.56]

Mean predicted aligned error: 6.87 Å

Foldseek 3Di:
DWDWDDDPFWIDTKDWAQPDDKAQPVNPQWDDDQNWIKGKIKSQWIWMWDWITGPNDIDTDTDTDMDMDMDTDHDDDPPDDKDKDWDQDPVGDIDIDIDDPPPDPDD

Nearest PDB structures (foldseek):
  2ich-assembly1_A  TM=8.326E-01  e=2.032E-04  Nitrosomonas europaea
  2ich-assembly2_B  TM=8.391E-01  e=6.294E-04  Nitrosomonas europaea
  7a0q-assembly1_A  TM=8.694E-01  e=8.694E-04  Fusarium vanettenii 77-13-4
  8opz-assembly1_A  TM=1.824E-01  e=4.306E+00  Acinetobacter phage APK16